Protein AF-Q0J906-F1 (afdb_monomer)

Organism: Oryza sativa subsp. japonica (NCBI:txid39947)

Structure (mmCIF, N/CA/C/O backbone):
data_AF-Q0J906-F1
#
_entry.id   AF-Q0J906-F1
#
loop_
_atom_site.group_PDB
_atom_site.id
_atom_site.type_symbol
_atom_site.label_atom_id
_atom_site.label_alt_id
_atom_site.label_comp_id
_atom_site.label_asym_id
_atom_site.label_entity_id
_atom_site.label_seq_id
_atom_site.pdbx_PDB_ins_code
_atom_site.Cartn_x
_atom_site.Cartn_y
_atom_site.Cartn_z
_atom_site.occupancy
_atom_site.B_iso_or_equiv
_atom_site.auth_seq_id
_atom_site.auth_comp_id
_atom_site.auth_asym_id
_atom_site.auth_atom_id
_atom_site.pdbx_PDB_model_num
ATOM 1 N N . ASP A 1 1 ? 20.533 6.036 -32.609 1.00 85.12 1 ASP A N 1
ATOM 2 C CA . ASP A 1 1 ? 20.625 4.576 -32.759 1.00 85.12 1 ASP A CA 1
ATOM 3 C C . ASP A 1 1 ? 19.536 3.965 -31.883 1.00 85.12 1 ASP A C 1
ATOM 5 O O . ASP A 1 1 ? 19.375 4.401 -30.752 1.00 85.12 1 ASP A O 1
ATOM 9 N N . VAL A 1 2 ? 18.716 3.062 -32.417 1.00 94.81 2 VAL A N 1
ATOM 10 C CA . VAL A 1 2 ? 17.601 2.446 -31.671 1.00 94.81 2 VAL A CA 1
ATOM 11 C C . VAL A 1 2 ? 18.130 1.514 -30.576 1.00 94.81 2 VAL A C 1
ATOM 13 O O . VAL A 1 2 ? 17.529 1.416 -29.507 1.00 94.81 2 VAL A O 1
ATOM 16 N N . LEU A 1 3 ? 19.284 0.877 -30.805 1.00 95.50 3 LEU A N 1
ATOM 17 C CA . LEU A 1 3 ? 19.879 -0.062 -29.858 1.00 95.50 3 LEU A CA 1
ATOM 18 C C . LEU A 1 3 ? 20.322 0.631 -28.564 1.00 95.50 3 LEU A C 1
ATOM 20 O O . LEU A 1 3 ? 20.119 0.088 -27.482 1.00 95.50 3 LEU A O 1
ATOM 24 N N . SER A 1 4 ? 20.877 1.843 -28.655 1.00 94.88 4 SER A N 1
ATOM 25 C CA . SER A 1 4 ? 21.309 2.595 -27.471 1.00 94.88 4 SER A CA 1
ATOM 26 C C . SER A 1 4 ? 20.129 2.998 -26.585 1.00 94.88 4 SER A C 1
ATOM 28 O O . SER A 1 4 ? 20.208 2.846 -25.371 1.00 94.88 4 SER A O 1
ATOM 30 N N . VAL A 1 5 ? 19.016 3.437 -27.189 1.00 95.69 5 VAL A N 1
ATOM 31 C CA . VAL A 1 5 ? 17.779 3.776 -26.459 1.00 95.69 5 VAL A CA 1
ATOM 32 C C . VAL A 1 5 ? 17.204 2.540 -25.769 1.00 95.69 5 VAL A C 1
ATOM 34 O O . VAL A 1 5 ? 16.802 2.607 -24.610 1.00 95.69 5 VAL A O 1
ATOM 37 N N . LEU A 1 6 ? 17.200 1.393 -26.455 1.00 96.94 6 LEU A N 1
ATOM 38 C CA . LEU A 1 6 ? 16.736 0.135 -25.875 1.00 96.94 6 LEU A CA 1
ATOM 39 C C . LEU A 1 6 ? 17.593 -0.294 -24.674 1.00 96.94 6 LEU A C 1
ATOM 41 O O . LEU A 1 6 ? 17.051 -0.721 -23.657 1.00 96.94 6 LEU A O 1
ATOM 45 N N . MET A 1 7 ? 18.919 -0.177 -24.778 1.00 96.75 7 MET A N 1
ATOM 46 C CA . MET A 1 7 ? 19.835 -0.519 -23.684 1.00 96.75 7 MET A CA 1
ATOM 47 C C . MET A 1 7 ? 19.678 0.412 -22.483 1.00 96.75 7 MET A C 1
ATOM 49 O O . MET A 1 7 ? 19.657 -0.060 -21.350 1.00 96.75 7 MET A O 1
ATOM 53 N N . GLU A 1 8 ? 19.471 1.707 -22.711 1.00 96.19 8 GLU A N 1
ATOM 54 C CA . GLU A 1 8 ? 19.183 2.658 -21.634 1.00 96.19 8 GLU A CA 1
ATOM 55 C C . GLU A 1 8 ? 17.872 2.314 -20.906 1.00 96.19 8 GLU A C 1
ATOM 57 O O . GLU A 1 8 ? 17.842 2.220 -19.678 1.00 96.19 8 GLU A O 1
ATOM 62 N N . GLN A 1 9 ? 16.797 2.037 -21.651 1.00 96.06 9 GLN A N 1
ATOM 63 C CA . GLN A 1 9 ? 15.518 1.614 -21.068 1.00 96.06 9 GLN A CA 1
ATOM 64 C C . GLN A 1 9 ? 15.636 0.293 -20.298 1.00 96.06 9 GLN A C 1
ATOM 66 O O . GLN A 1 9 ? 15.012 0.133 -19.248 1.00 96.06 9 GLN A O 1
ATOM 71 N N . HIS A 1 10 ? 16.447 -0.644 -20.794 1.00 96.50 10 HIS A N 1
ATOM 72 C CA . HIS A 1 10 ? 16.699 -1.915 -20.125 1.00 96.50 10 HIS A CA 1
ATOM 73 C C . HIS A 1 10 ? 17.374 -1.723 -18.761 1.00 96.50 10 HIS A C 1
ATOM 75 O O . HIS A 1 10 ? 16.926 -2.299 -17.769 1.00 96.50 10 HIS A O 1
ATOM 81 N N . GLU A 1 11 ? 18.398 -0.874 -18.682 1.00 97.25 11 GLU A N 1
ATOM 82 C CA . GLU A 1 11 ? 19.085 -0.577 -17.421 1.00 97.25 11 GLU A CA 1
ATOM 83 C C . GLU A 1 11 ? 18.174 0.154 -16.423 1.00 97.25 11 GLU A C 1
ATOM 85 O O . GLU A 1 11 ? 18.159 -0.171 -15.229 1.00 97.25 11 GLU A O 1
ATOM 90 N N . LEU A 1 12 ? 17.339 1.087 -16.896 1.00 95.81 12 LEU A N 1
ATOM 91 C CA . LEU A 1 12 ? 16.322 1.741 -16.062 1.00 95.81 12 LEU A CA 1
ATOM 92 C C . LEU A 1 12 ? 15.295 0.734 -15.524 1.00 95.81 12 LEU A C 1
ATOM 94 O O . LEU A 1 12 ? 14.947 0.759 -14.339 1.00 95.81 12 LEU A O 1
ATOM 98 N N . PHE A 1 13 ? 14.839 -0.200 -16.359 1.00 95.81 13 PHE A N 1
ATOM 99 C CA . PHE A 1 13 ? 13.935 -1.265 -15.937 1.00 95.81 13 PHE A CA 1
ATOM 100 C C . PHE A 1 13 ? 14.586 -2.200 -14.9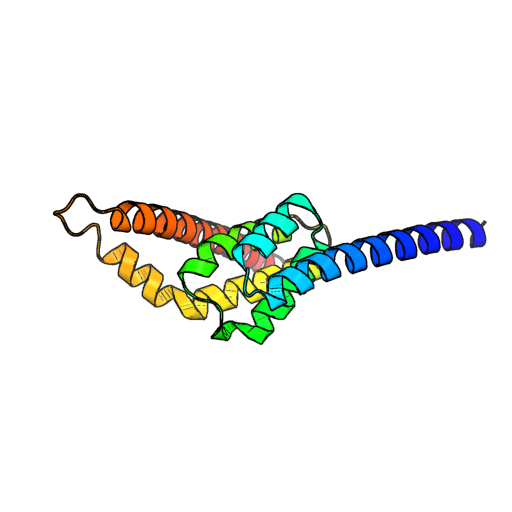06 1.00 95.81 13 PHE A C 1
ATOM 102 O O . PHE A 1 13 ? 13.988 -2.497 -13.869 1.00 95.81 13 PHE A O 1
ATOM 109 N N . LEU A 1 14 ? 15.821 -2.650 -15.145 1.00 97.69 14 LEU A N 1
ATOM 110 C CA . LEU A 1 14 ? 16.525 -3.548 -14.229 1.00 97.69 14 LEU A CA 1
ATOM 111 C C . LEU A 1 14 ? 16.804 -2.887 -12.878 1.00 97.69 14 LEU A C 1
ATOM 113 O O . LEU A 1 14 ? 16.570 -3.498 -11.833 1.00 97.69 14 LEU A O 1
ATOM 117 N N . SER A 1 15 ? 17.301 -1.651 -12.885 1.00 97.38 15 SER A N 1
ATOM 118 C CA . SER A 1 15 ? 17.612 -0.908 -11.660 1.00 97.38 15 SER A CA 1
ATOM 119 C C . SER A 1 15 ? 16.355 -0.619 -10.834 1.00 97.38 15 SER A C 1
ATOM 121 O O . SER A 1 15 ? 16.344 -0.900 -9.631 1.00 97.38 15 SER A O 1
ATOM 123 N N . SER A 1 16 ? 15.269 -0.160 -11.466 1.00 95.94 16 SER A N 1
ATOM 124 C CA . SER A 1 16 ? 13.983 0.066 -10.789 1.00 95.94 16 SER A CA 1
ATOM 125 C C . SER A 1 16 ? 13.387 -1.229 -10.229 1.00 95.94 16 SER A C 1
ATOM 127 O O . SER A 1 16 ? 12.984 -1.267 -9.066 1.00 95.94 16 SER A O 1
ATOM 129 N N . THR A 1 17 ? 13.419 -2.324 -10.993 1.00 96.88 17 THR A N 1
ATOM 130 C CA . THR A 1 17 ? 12.898 -3.627 -10.551 1.00 96.88 17 THR A CA 1
ATOM 131 C C . THR A 1 17 ? 13.692 -4.190 -9.370 1.00 96.88 17 THR A C 1
ATOM 133 O O . THR A 1 17 ? 13.103 -4.654 -8.394 1.00 96.88 17 THR A O 1
ATOM 136 N N . ARG A 1 18 ? 15.031 -4.112 -9.400 1.00 98.25 18 ARG A N 1
ATOM 137 C CA . ARG A 1 18 ? 15.889 -4.552 -8.280 1.00 98.25 18 ARG A CA 1
ATOM 138 C C . ARG A 1 18 ? 15.684 -3.704 -7.023 1.00 98.25 18 ARG A C 1
ATOM 140 O O . ARG A 1 18 ? 15.657 -4.250 -5.917 1.00 98.25 18 ARG A O 1
ATOM 147 N N . SER A 1 19 ? 15.521 -2.391 -7.190 1.00 98.12 19 SER A N 1
ATOM 148 C CA . SER A 1 19 ? 15.205 -1.475 -6.089 1.00 98.12 19 SER A CA 1
ATOM 149 C C . SER A 1 19 ? 13.874 -1.852 -5.433 1.00 98.12 19 SER A C 1
ATOM 151 O O . SER A 1 19 ? 13.827 -2.094 -4.225 1.00 98.12 19 SER A O 1
ATOM 153 N N . ARG A 1 20 ? 12.815 -2.027 -6.238 1.00 97.69 20 ARG A N 1
ATOM 154 C CA . ARG A 1 20 ? 11.485 -2.440 -5.765 1.00 97.69 20 ARG A CA 1
ATOM 155 C C . ARG A 1 20 ? 11.518 -3.797 -5.062 1.00 97.69 20 ARG A C 1
ATOM 157 O O . ARG A 1 20 ? 10.935 -3.930 -3.992 1.00 97.69 20 ARG A O 1
ATOM 164 N N . LEU A 1 21 ? 12.249 -4.779 -5.600 1.00 98.31 21 LEU A N 1
ATOM 165 C CA . LEU A 1 21 ? 12.415 -6.093 -4.965 1.00 98.31 21 LEU A CA 1
ATOM 166 C C . LEU A 1 21 ? 13.061 -5.981 -3.577 1.00 98.31 21 LEU A C 1
ATOM 168 O O . LEU A 1 21 ? 12.541 -6.542 -2.618 1.00 98.31 21 LEU A O 1
ATOM 172 N N . THR A 1 22 ? 14.160 -5.232 -3.455 1.00 98.31 22 THR A N 1
ATOM 173 C CA . THR A 1 22 ? 14.845 -5.021 -2.166 1.00 98.31 22 THR A CA 1
ATOM 174 C C . THR A 1 22 ? 13.914 -4.365 -1.144 1.00 98.31 22 THR A C 1
ATOM 176 O O . THR A 1 22 ? 13.826 -4.801 0.004 1.00 98.31 22 THR A O 1
ATOM 179 N N . LYS A 1 23 ? 13.163 -3.342 -1.566 1.00 98.44 23 LYS A N 1
ATOM 180 C CA . LYS A 1 23 ? 12.174 -2.660 -0.722 1.00 98.44 23 LYS A CA 1
ATOM 181 C C . LYS A 1 23 ? 11.062 -3.611 -0.266 1.00 98.44 23 LYS A C 1
ATOM 183 O O . LYS A 1 23 ? 10.752 -3.668 0.922 1.00 98.44 23 LYS A O 1
ATOM 188 N N . LEU A 1 24 ? 10.522 -4.423 -1.176 1.00 98.00 24 LEU A N 1
ATOM 189 C CA . LEU A 1 24 ? 9.499 -5.422 -0.855 1.00 98.00 24 LEU A CA 1
ATOM 190 C C . LEU A 1 24 ? 10.016 -6.529 0.065 1.00 98.00 24 LEU A C 1
ATOM 192 O O . LEU A 1 24 ? 9.261 -7.020 0.897 1.00 98.00 24 LEU A O 1
ATOM 196 N N . GLN A 1 25 ? 11.293 -6.906 -0.024 1.00 98.06 25 GLN A N 1
ATOM 197 C CA . GLN A 1 25 ? 11.894 -7.846 0.924 1.00 98.06 25 GLN A CA 1
ATOM 198 C C . GLN A 1 25 ? 11.902 -7.278 2.348 1.00 98.06 25 GLN A C 1
ATOM 200 O O . GLN A 1 25 ? 11.576 -8.005 3.284 1.00 98.06 25 GLN A O 1
ATOM 205 N N . ILE A 1 26 ? 12.202 -5.985 2.521 1.00 97.38 26 ILE A N 1
ATOM 206 C CA . ILE A 1 26 ? 12.117 -5.310 3.827 1.00 97.38 26 ILE A CA 1
ATOM 207 C C . ILE A 1 26 ? 10.673 -5.333 4.337 1.00 97.38 26 ILE A C 1
ATOM 209 O O . ILE A 1 26 ? 10.430 -5.783 5.457 1.00 97.38 26 ILE A O 1
ATOM 213 N N . VAL A 1 27 ? 9.716 -4.924 3.498 1.00 96.75 27 VAL A N 1
ATOM 214 C CA . VAL A 1 27 ? 8.283 -4.958 3.834 1.00 96.75 27 VAL A CA 1
ATOM 215 C C . VAL A 1 27 ? 7.850 -6.366 4.237 1.00 96.75 27 VAL A C 1
ATOM 217 O O . VAL A 1 27 ? 7.192 -6.542 5.259 1.00 96.75 27 VAL A O 1
ATOM 220 N N . HIS A 1 28 ? 8.265 -7.386 3.486 1.00 95.88 28 HIS A N 1
ATOM 221 C CA . HIS A 1 28 ? 7.926 -8.774 3.767 1.00 95.88 28 HIS A CA 1
ATOM 222 C C . HIS A 1 28 ? 8.443 -9.227 5.137 1.00 95.88 28 HIS A C 1
ATOM 224 O O . HIS A 1 28 ? 7.703 -9.856 5.888 1.00 95.88 28 HIS A O 1
ATOM 230 N N . GLN A 1 29 ? 9.678 -8.873 5.508 1.00 96.50 29 GLN A N 1
ATOM 231 C CA . GLN A 1 29 ? 10.227 -9.203 6.829 1.00 96.50 29 GLN A CA 1
ATOM 232 C C . GLN A 1 29 ? 9.421 -8.577 7.974 1.00 96.50 29 GLN A C 1
ATOM 234 O O . GLN A 1 29 ? 9.234 -9.208 9.013 1.00 96.50 29 GLN A O 1
ATOM 239 N N . MET A 1 30 ? 8.925 -7.353 7.790 1.00 94.50 30 MET A N 1
ATOM 240 C CA . MET A 1 30 ? 8.068 -6.682 8.774 1.00 94.50 30 MET A CA 1
ATOM 241 C C . MET A 1 30 ? 6.665 -7.302 8.808 1.00 94.50 30 MET A C 1
ATOM 243 O O . MET A 1 30 ? 6.103 -7.509 9.883 1.00 94.50 30 MET A O 1
ATOM 247 N N . TRP A 1 31 ? 6.147 -7.709 7.646 1.00 92.12 31 TRP A N 1
ATOM 248 C CA . TRP A 1 31 ? 4.872 -8.415 7.528 1.00 92.12 31 TRP A CA 1
ATOM 249 C C . TRP A 1 31 ? 4.866 -9.724 8.317 1.00 92.12 31 TRP A C 1
ATOM 251 O O . TRP A 1 31 ? 3.918 -10.002 9.046 1.00 92.12 31 TRP A O 1
ATOM 261 N N . GLN A 1 32 ? 5.946 -10.508 8.237 1.00 93.88 32 GLN A N 1
ATOM 262 C CA . GLN A 1 32 ? 6.091 -11.756 9.001 1.00 93.88 32 GLN A CA 1
ATOM 263 C C . GLN A 1 32 ? 6.057 -11.538 10.523 1.00 93.88 32 GLN A C 1
ATOM 265 O O . GLN A 1 32 ? 5.729 -12.453 11.273 1.00 93.88 32 GLN A O 1
ATOM 270 N N . ARG A 1 33 ? 6.373 -10.326 10.991 1.00 94.06 33 ARG A N 1
ATOM 271 C CA . ARG A 1 33 ? 6.334 -9.935 12.410 1.00 94.06 33 ARG A CA 1
ATOM 272 C C . ARG A 1 33 ? 5.006 -9.292 12.816 1.00 94.06 33 ARG A C 1
ATOM 274 O O . ARG A 1 33 ? 4.885 -8.839 13.949 1.00 94.06 33 ARG A O 1
ATOM 281 N N . ASN A 1 34 ? 4.035 -9.239 11.902 1.00 88.56 34 ASN A N 1
ATOM 282 C CA . ASN A 1 34 ? 2.768 -8.528 12.061 1.00 88.56 34 ASN A CA 1
ATOM 283 C C . ASN A 1 34 ? 2.943 -7.028 12.389 1.00 88.56 34 ASN A C 1
ATOM 285 O O . ASN A 1 34 ? 2.101 -6.416 13.043 1.00 88.56 34 ASN A O 1
ATOM 289 N N . ASP A 1 35 ? 4.050 -6.429 11.940 1.00 90.12 35 ASP A N 1
ATOM 290 C CA . ASP A 1 35 ? 4.389 -5.029 12.204 1.00 90.12 35 ASP A CA 1
ATOM 291 C C . ASP A 1 35 ? 3.852 -4.114 11.094 1.00 90.12 35 ASP A C 1
ATOM 293 O O . ASP A 1 35 ? 4.597 -3.560 10.286 1.00 90.12 35 ASP A O 1
ATOM 297 N N . ILE A 1 36 ? 2.524 -3.978 11.025 1.00 86.31 36 ILE A N 1
ATOM 298 C CA . ILE A 1 36 ? 1.862 -3.180 9.979 1.00 86.31 36 ILE A CA 1
ATOM 299 C C . ILE A 1 36 ? 2.244 -1.698 10.091 1.00 86.31 36 ILE A C 1
ATOM 301 O O . ILE A 1 36 ? 2.467 -1.037 9.081 1.00 86.31 36 ILE A O 1
ATOM 305 N N . ARG A 1 37 ? 2.390 -1.168 11.310 1.00 85.62 37 ARG A N 1
ATOM 306 C CA . ARG A 1 37 ? 2.810 0.228 11.520 1.00 85.62 37 ARG A CA 1
ATOM 307 C C . ARG A 1 37 ? 4.240 0.455 11.033 1.00 85.62 37 ARG A C 1
ATOM 309 O O . ARG A 1 37 ? 4.504 1.465 10.385 1.00 85.62 37 ARG A O 1
ATOM 316 N N . GLY A 1 38 ? 5.139 -0.494 11.288 1.00 91.50 38 GLY A N 1
ATOM 317 C CA . GLY A 1 38 ? 6.493 -0.472 10.754 1.00 91.50 38 GLY A CA 1
ATOM 318 C C . GLY A 1 38 ? 6.531 -0.563 9.230 1.00 91.50 38 GLY A C 1
ATOM 319 O O . GLY A 1 38 ? 7.304 0.167 8.615 1.00 91.50 38 GLY A O 1
ATOM 320 N N . ILE A 1 39 ? 5.664 -1.376 8.614 1.00 92.50 39 ILE A N 1
ATOM 321 C CA . ILE A 1 39 ? 5.516 -1.436 7.151 1.00 92.50 39 ILE A CA 1
ATOM 322 C C . ILE A 1 39 ? 5.152 -0.060 6.588 1.00 92.50 39 ILE A C 1
ATOM 324 O O . ILE A 1 39 ? 5.854 0.431 5.708 1.00 92.50 39 ILE A O 1
ATOM 328 N N . ILE A 1 40 ? 4.109 0.580 7.126 1.00 87.81 40 ILE A N 1
ATOM 329 C CA . ILE A 1 40 ? 3.657 1.909 6.683 1.00 87.81 40 ILE A CA 1
ATOM 330 C C . ILE A 1 40 ? 4.794 2.936 6.812 1.00 87.81 40 ILE A C 1
ATOM 332 O O . ILE A 1 40 ? 5.130 3.618 5.845 1.00 87.81 40 ILE A O 1
ATOM 336 N N . ALA A 1 41 ? 5.451 2.996 7.975 1.00 89.75 41 ALA A N 1
ATOM 337 C 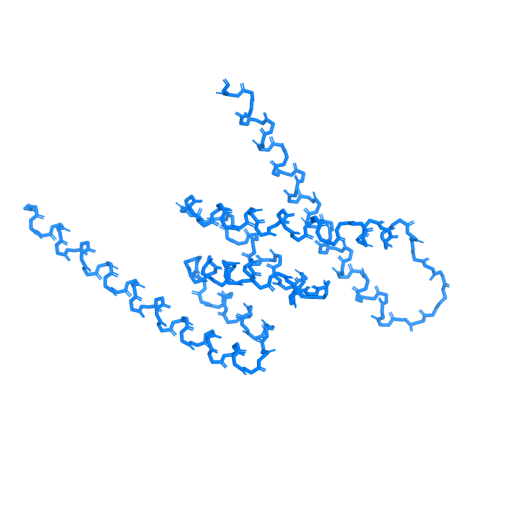CA . ALA A 1 41 ? 6.548 3.935 8.219 1.00 89.75 41 ALA A CA 1
ATOM 338 C C . ALA A 1 41 ? 7.779 3.670 7.331 1.00 89.75 41 ALA A C 1
ATOM 340 O O . ALA A 1 41 ? 8.521 4.590 6.983 1.00 89.75 41 ALA A O 1
ATOM 341 N N . ALA A 1 42 ? 8.039 2.409 6.978 1.00 93.44 42 ALA A N 1
ATOM 342 C CA . ALA A 1 42 ? 9.102 2.054 6.046 1.00 93.44 42 ALA A CA 1
ATOM 343 C C . ALA A 1 42 ? 8.751 2.481 4.616 1.00 93.44 42 ALA A C 1
ATOM 345 O O . ALA A 1 42 ? 9.608 3.023 3.924 1.00 93.44 42 ALA A O 1
ATOM 346 N N . MET A 1 43 ? 7.503 2.279 4.193 1.00 93.31 43 MET A N 1
ATOM 347 C CA . MET A 1 43 ? 7.024 2.671 2.868 1.00 93.31 43 MET A CA 1
ATOM 348 C C . MET A 1 43 ? 7.096 4.183 2.647 1.00 93.31 43 MET A C 1
ATOM 350 O O . MET A 1 43 ? 7.581 4.612 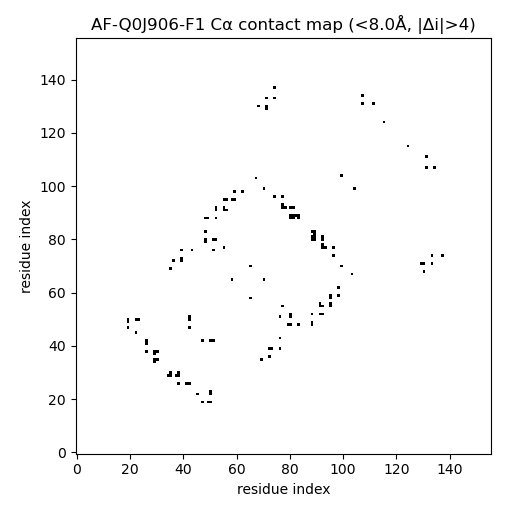1.603 1.00 93.31 43 MET A O 1
ATOM 354 N N . GLU A 1 44 ? 6.716 4.981 3.647 1.00 89.50 44 GLU A N 1
ATOM 355 C CA . GLU A 1 44 ? 6.841 6.445 3.604 1.00 89.50 44 GLU A CA 1
ATOM 356 C C . GLU A 1 44 ? 8.299 6.872 3.348 1.00 89.50 44 GLU A C 1
ATOM 358 O O . GLU A 1 44 ? 8.588 7.651 2.439 1.00 89.50 44 GLU A O 1
ATOM 363 N N . LYS A 1 45 ? 9.252 6.261 4.068 1.00 92.31 45 LYS A N 1
ATOM 364 C CA . LYS A 1 45 ? 10.697 6.503 3.883 1.00 92.31 45 LYS A CA 1
ATOM 365 C C . LYS A 1 45 ? 11.235 6.019 2.539 1.00 92.31 45 LYS A C 1
ATOM 367 O O . LYS A 1 45 ? 12.243 6.533 2.064 1.00 92.31 45 LYS A O 1
ATOM 372 N N . MET A 1 46 ? 10.630 4.984 1.960 1.00 94.19 46 MET A N 1
ATOM 373 C CA . MET A 1 46 ? 11.030 4.449 0.658 1.00 94.19 46 MET A CA 1
ATOM 374 C C . MET A 1 46 ? 10.600 5.349 -0.502 1.00 94.19 46 MET A C 1
ATOM 376 O O . MET A 1 46 ? 11.206 5.226 -1.574 1.00 94.19 46 MET A O 1
ATOM 380 N N . SER A 1 47 ? 9.566 6.179 -0.285 1.00 92.00 47 SER A N 1
ATOM 381 C CA . SER A 1 47 ? 8.971 7.125 -1.240 1.00 92.00 47 SER A CA 1
ATOM 382 C C . SER A 1 47 ? 8.814 6.513 -2.637 1.00 92.00 47 SER A C 1
ATOM 384 O O . SER A 1 47 ? 9.296 7.035 -3.641 1.00 92.00 47 SER A O 1
ATOM 386 N N . ASP A 1 48 ? 8.215 5.320 -2.680 1.00 95.44 48 ASP A N 1
ATOM 387 C CA . ASP A 1 48 ? 8.106 4.494 -3.879 1.00 95.44 48 ASP A CA 1
ATOM 388 C C . ASP A 1 48 ? 6.667 4.028 -4.074 1.00 95.44 48 ASP A C 1
ATOM 390 O O . ASP A 1 48 ? 6.240 3.009 -3.527 1.00 95.44 48 ASP A O 1
ATOM 394 N N . HIS A 1 49 ? 5.928 4.769 -4.900 1.00 95.62 49 HIS A N 1
ATOM 395 C CA . HIS A 1 49 ? 4.537 4.460 -5.225 1.00 95.62 49 HIS A CA 1
ATOM 396 C C . HIS A 1 49 ? 4.344 3.036 -5.755 1.00 95.62 49 HIS A C 1
ATOM 398 O O . HIS A 1 49 ? 3.283 2.448 -5.570 1.00 95.62 49 HIS A O 1
ATOM 404 N N . ALA A 1 50 ? 5.355 2.457 -6.409 1.00 96.69 50 ALA A N 1
ATOM 405 C CA . ALA A 1 50 ? 5.252 1.109 -6.937 1.00 96.69 50 ALA A CA 1
ATOM 406 C C . ALA A 1 50 ? 5.220 0.086 -5.788 1.00 96.69 50 ALA A C 1
ATOM 408 O O . ALA A 1 50 ? 4.412 -0.842 -5.817 1.00 96.69 50 ALA A O 1
ATOM 409 N N . VAL A 1 51 ? 6.040 0.280 -4.752 1.00 97.19 51 VAL A N 1
ATOM 410 C CA . VAL A 1 51 ? 5.982 -0.525 -3.520 1.00 97.19 51 VAL A CA 1
ATOM 411 C C . VAL A 1 51 ? 4.642 -0.320 -2.813 1.00 97.19 51 VAL A C 1
ATOM 413 O O . VAL A 1 51 ? 4.002 -1.300 -2.436 1.00 97.19 51 VAL A O 1
ATOM 416 N N . SER A 1 52 ? 4.176 0.927 -2.700 1.00 95.81 52 SER A N 1
ATOM 417 C CA . SER A 1 52 ? 2.883 1.237 -2.080 1.00 95.81 52 SER A CA 1
ATOM 418 C C . SER A 1 52 ? 1.703 0.574 -2.785 1.00 95.81 52 SER A C 1
ATOM 420 O O . SER A 1 52 ? 0.852 -0.012 -2.118 1.00 95.81 52 SER A O 1
ATOM 422 N N . ALA A 1 53 ? 1.688 0.566 -4.120 1.00 96.62 53 ALA A N 1
ATOM 423 C CA . ALA A 1 53 ? 0.662 -0.122 -4.898 1.00 96.62 53 ALA A CA 1
ATOM 424 C C . ALA A 1 53 ? 0.664 -1.644 -4.681 1.00 96.62 53 ALA A C 1
ATOM 426 O O . ALA A 1 53 ? -0.404 -2.252 -4.608 1.00 96.62 53 ALA A O 1
ATOM 427 N N . ASP A 1 54 ? 1.835 -2.277 -4.558 1.00 96.38 54 ASP A N 1
ATOM 428 C CA . ASP A 1 54 ? 1.901 -3.724 -4.305 1.00 96.38 54 ASP A CA 1
ATOM 429 C C . ASP A 1 54 ? 1.347 -4.067 -2.921 1.00 96.38 54 ASP A C 1
ATOM 431 O O . ASP A 1 54 ? 0.551 -4.993 -2.778 1.00 96.38 54 ASP A O 1
ATOM 435 N N . VAL A 1 55 ? 1.722 -3.292 -1.902 1.00 94.81 55 VAL A N 1
ATOM 436 C CA . VAL A 1 55 ? 1.234 -3.501 -0.534 1.00 94.81 55 VAL A CA 1
ATOM 437 C C . VAL A 1 55 ? -0.265 -3.226 -0.434 1.00 94.81 55 VAL A C 1
ATOM 439 O O . VAL A 1 55 ? -0.982 -4.015 0.179 1.00 94.81 55 VAL A O 1
ATOM 442 N N . ALA A 1 56 ? -0.759 -2.166 -1.077 1.00 93.69 56 ALA A N 1
ATOM 443 C CA . ALA A 1 56 ? -2.187 -1.872 -1.156 1.00 93.69 56 ALA A CA 1
ATOM 444 C C . ALA A 1 56 ? -2.967 -3.013 -1.832 1.00 93.69 56 ALA A C 1
ATOM 446 O O . ALA A 1 56 ? -4.022 -3.407 -1.339 1.00 93.69 56 ALA A O 1
ATOM 447 N N . SER A 1 57 ? -2.417 -3.615 -2.891 1.00 94.69 57 SER A N 1
ATOM 448 C CA . SER A 1 57 ? -3.030 -4.777 -3.552 1.00 94.69 57 SER A CA 1
ATOM 449 C C . SER A 1 57 ? -3.141 -5.978 -2.599 1.00 94.69 57 SER A C 1
ATOM 451 O O . SER A 1 57 ? -4.199 -6.593 -2.495 1.00 94.69 57 SER A O 1
ATOM 453 N N . VAL A 1 58 ? -2.090 -6.265 -1.822 1.00 93.06 58 VAL A N 1
ATOM 454 C CA . VAL A 1 58 ? -2.109 -7.344 -0.813 1.00 93.06 58 VAL A CA 1
ATOM 455 C C . VAL A 1 58 ? -3.096 -7.047 0.322 1.00 93.06 58 VAL A C 1
ATOM 457 O O . VAL A 1 58 ? -3.799 -7.944 0.789 1.00 93.06 58 VAL A O 1
ATOM 460 N N . LEU A 1 59 ? -3.167 -5.794 0.778 1.00 90.38 59 LEU A N 1
ATOM 461 C CA . LEU A 1 59 ? -4.139 -5.358 1.784 1.00 90.38 59 LEU A CA 1
ATOM 462 C C . LEU A 1 59 ? -5.576 -5.509 1.281 1.00 90.38 59 LEU A C 1
ATOM 464 O O . LEU A 1 59 ? -6.455 -5.896 2.047 1.00 90.38 59 LEU A O 1
ATOM 468 N N . MET A 1 60 ? -5.811 -5.253 -0.004 1.00 90.44 60 MET A N 1
ATOM 469 C CA . MET A 1 60 ? -7.112 -5.437 -0.634 1.00 90.44 60 MET A CA 1
ATOM 470 C C . MET A 1 60 ? -7.546 -6.908 -0.630 1.00 90.44 60 MET A C 1
ATOM 472 O O . MET A 1 60 ? -8.663 -7.214 -0.200 1.00 90.44 60 MET A O 1
ATOM 476 N N . GLU A 1 61 ? -6.645 -7.822 -1.004 1.00 90.31 61 GLU A N 1
ATOM 477 C CA . GLU A 1 61 ? -6.875 -9.273 -0.923 1.00 90.31 61 GLU A CA 1
ATOM 478 C C . GLU A 1 61 ? -7.129 -9.739 0.519 1.00 90.31 61 GLU A C 1
ATOM 480 O O . GLU A 1 61 ? -7.973 -10.599 0.759 1.00 90.31 61 GLU A O 1
ATOM 485 N N . LYS A 1 62 ? -6.441 -9.138 1.497 1.00 85.88 62 LYS A N 1
ATOM 486 C CA . LYS A 1 62 ? -6.560 -9.464 2.929 1.00 85.88 62 LYS A CA 1
ATOM 487 C C . LYS A 1 62 ? -7.433 -8.484 3.710 1.00 85.88 62 LYS A C 1
ATOM 489 O O . LYS A 1 62 ? -7.222 -8.294 4.910 1.00 85.88 62 LYS A O 1
ATOM 494 N N . SER A 1 63 ? -8.423 -7.880 3.057 1.00 83.00 63 SER A N 1
ATOM 495 C CA . SER A 1 63 ? -9.214 -6.793 3.652 1.00 83.00 63 SER A CA 1
ATOM 496 C C . SER A 1 63 ? -9.942 -7.177 4.948 1.00 83.00 63 SER A C 1
ATOM 498 O O . SER A 1 63 ? -10.154 -6.314 5.792 1.00 83.00 63 SER A O 1
ATOM 500 N N . GLU A 1 64 ? -10.243 -8.460 5.166 1.00 83.19 64 GLU A N 1
ATOM 501 C CA . GLU A 1 64 ? -10.837 -8.978 6.413 1.00 83.19 64 GLU A CA 1
ATOM 502 C C . GLU A 1 64 ? -9.941 -8.786 7.650 1.00 83.19 64 GLU A C 1
ATOM 504 O O . GLU A 1 64 ? -10.428 -8.770 8.777 1.00 83.19 64 GLU A O 1
ATOM 509 N N . THR A 1 65 ? -8.629 -8.636 7.445 1.00 82.12 65 THR A N 1
ATOM 510 C CA . THR A 1 65 ? -7.638 -8.414 8.512 1.00 82.12 65 THR A CA 1
ATOM 511 C C . THR A 1 65 ? -7.433 -6.938 8.835 1.00 82.12 65 THR A C 1
ATOM 513 O O . THR A 1 65 ? -6.798 -6.609 9.838 1.00 82.12 65 THR A O 1
ATOM 516 N N . ILE A 1 66 ? -7.959 -6.041 7.995 1.00 84.31 66 ILE A N 1
ATOM 517 C CA . ILE A 1 66 ? -7.878 -4.608 8.238 1.00 84.31 66 ILE A CA 1
ATOM 518 C C . ILE A 1 66 ? -8.868 -4.274 9.343 1.00 84.31 66 ILE A C 1
ATOM 520 O O . ILE A 1 66 ? -10.037 -4.639 9.286 1.00 84.31 66 ILE A O 1
ATOM 524 N N . THR A 1 67 ? -8.395 -3.556 10.347 1.00 83.75 67 THR A N 1
ATOM 525 C CA . THR A 1 67 ? -9.199 -3.056 11.455 1.00 83.75 67 THR A CA 1
ATOM 526 C C . THR A 1 67 ? -9.374 -1.545 11.338 1.00 83.75 67 THR A C 1
ATOM 528 O O . THR A 1 67 ? -8.686 -0.851 10.583 1.00 83.75 67 THR A O 1
ATOM 531 N N . LEU A 1 68 ? -10.306 -1.010 12.122 1.00 74.88 68 LEU A N 1
ATOM 532 C CA . LEU A 1 68 ? -10.610 0.415 12.136 1.00 74.88 68 LEU A CA 1
ATOM 533 C C . LEU A 1 68 ? -9.399 1.277 12.546 1.00 74.88 68 LEU A C 1
ATOM 535 O O . LEU A 1 68 ? -9.190 2.355 11.995 1.00 74.88 68 LEU A O 1
ATOM 539 N N . ASP A 1 69 ? -8.564 0.789 13.466 1.00 75.00 69 ASP A N 1
ATOM 540 C CA . ASP A 1 69 ? -7.340 1.479 13.880 1.00 75.00 69 ASP A CA 1
ATOM 541 C C . ASP A 1 69 ? -6.253 1.450 12.797 1.00 75.00 69 ASP A C 1
ATOM 543 O O . ASP A 1 69 ? -5.514 2.425 12.653 1.00 75.00 69 ASP A O 1
ATOM 547 N N . LEU A 1 70 ? -6.187 0.391 11.984 1.00 80.94 70 LEU A N 1
ATOM 548 C CA . LEU A 1 70 ? -5.256 0.304 10.859 1.00 80.94 70 LEU A CA 1
ATOM 549 C C . LEU A 1 70 ? -5.629 1.249 9.718 1.00 80.94 70 LEU A C 1
ATOM 551 O O . LEU A 1 70 ? -4.739 1.721 9.013 1.00 80.94 70 LEU A O 1
ATOM 555 N N . CYS A 1 71 ? -6.909 1.598 9.567 1.00 77.69 71 CYS A N 1
ATOM 556 C CA . CYS A 1 71 ? -7.328 2.592 8.578 1.00 77.69 71 CYS A CA 1
ATOM 557 C C . CYS A 1 71 ? -6.544 3.900 8.751 1.00 77.69 71 CYS A C 1
ATOM 559 O O . CYS A 1 71 ? -6.070 4.451 7.764 1.00 77.69 71 CYS A O 1
ATOM 561 N N . THR A 1 72 ? -6.310 4.336 9.997 1.00 73.88 72 THR A N 1
ATOM 562 C CA . THR A 1 72 ? -5.589 5.591 10.289 1.00 73.88 72 THR A CA 1
ATOM 563 C C . THR A 1 72 ? -4.181 5.653 9.709 1.00 73.88 72 THR A C 1
ATOM 565 O O . THR A 1 72 ? -3.725 6.728 9.334 1.00 73.88 72 THR A O 1
ATOM 568 N N . VAL A 1 73 ? -3.509 4.506 9.594 1.00 79.75 73 VAL A N 1
ATOM 569 C CA . VAL A 1 73 ? -2.158 4.425 9.028 1.00 79.75 73 VAL A CA 1
ATOM 570 C C . VAL A 1 73 ? -2.168 4.052 7.546 1.00 79.75 73 VAL A C 1
ATOM 572 O O . VAL A 1 73 ? -1.271 4.458 6.821 1.00 79.75 73 VAL A O 1
ATOM 575 N N . ILE A 1 74 ? -3.186 3.331 7.070 1.00 83.81 74 ILE A N 1
ATOM 576 C CA . ILE A 1 74 ? -3.331 2.967 5.652 1.00 83.81 74 ILE A CA 1
ATOM 577 C C . ILE A 1 74 ? -3.706 4.189 4.806 1.00 83.81 74 ILE A C 1
ATOM 579 O O . ILE A 1 74 ? -3.200 4.352 3.702 1.00 83.81 74 ILE A O 1
ATOM 583 N N . LEU A 1 75 ? -4.579 5.060 5.308 1.00 80.56 75 LEU A N 1
ATOM 584 C CA . LEU A 1 75 ? -5.143 6.160 4.524 1.00 80.56 75 LEU A CA 1
ATOM 585 C C . LEU A 1 75 ? -4.108 7.155 3.982 1.00 80.56 75 LEU A C 1
ATOM 587 O O . LEU A 1 75 ? -4.176 7.428 2.787 1.00 80.56 75 LEU A O 1
ATOM 591 N N . PRO A 1 76 ? -3.123 7.637 4.765 1.00 79.75 76 PRO A N 1
ATOM 592 C CA . PRO A 1 76 ? -2.062 8.492 4.233 1.00 79.75 76 PRO A CA 1
ATOM 593 C C . PRO A 1 76 ? -1.298 7.858 3.065 1.00 79.75 76 PRO A C 1
ATOM 595 O O . PRO A 1 76 ? -0.974 8.547 2.104 1.00 79.75 76 PRO A O 1
ATOM 598 N N . VAL A 1 77 ? -1.072 6.539 3.104 1.00 85.06 77 VAL A N 1
ATOM 599 C CA . VAL A 1 77 ? -0.417 5.803 2.009 1.00 85.06 77 VAL A CA 1
ATOM 600 C C . VAL A 1 77 ? -1.279 5.801 0.751 1.00 85.06 77 VAL A C 1
ATOM 602 O O . VAL A 1 77 ? -0.753 5.914 -0.352 1.00 85.06 77 VAL A O 1
ATOM 605 N N . LEU A 1 78 ? -2.599 5.668 0.893 1.00 85.00 78 LEU A N 1
ATOM 606 C CA . LEU A 1 78 ? -3.511 5.712 -0.251 1.00 85.00 78 LEU A CA 1
ATOM 607 C C . LEU A 1 78 ? -3.583 7.117 -0.847 1.00 85.00 78 LEU A C 1
ATOM 609 O O . LEU A 1 78 ? -3.588 7.240 -2.069 1.00 85.00 78 LEU A O 1
ATOM 613 N N . THR A 1 79 ? -3.568 8.157 -0.010 1.00 80.00 79 THR A N 1
ATOM 614 C CA . THR A 1 79 ? -3.496 9.553 -0.459 1.00 80.00 79 THR A CA 1
ATOM 615 C C . THR A 1 79 ? -2.216 9.821 -1.245 1.00 80.00 79 THR A C 1
ATOM 617 O O . THR A 1 79 ? -2.299 10.299 -2.369 1.00 80.00 79 THR A O 1
ATOM 620 N N . ASP A 1 80 ? -1.055 9.438 -0.708 1.00 83.69 80 ASP A N 1
ATOM 621 C CA . ASP A 1 80 ? 0.237 9.533 -1.406 1.00 83.69 80 ASP A CA 1
ATOM 622 C C . ASP A 1 80 ? 0.199 8.781 -2.747 1.0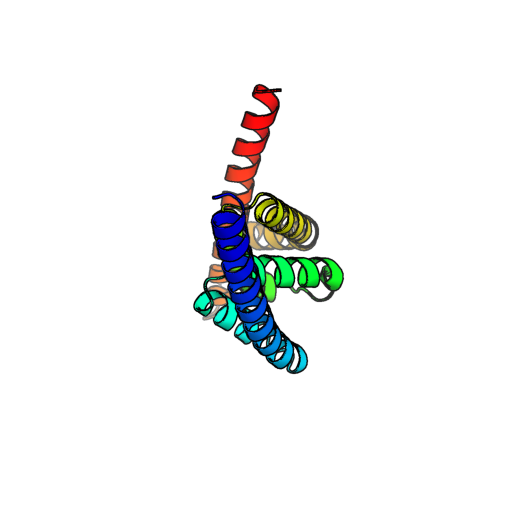0 83.69 80 ASP A C 1
ATOM 624 O O . ASP A 1 80 ? 0.596 9.292 -3.791 1.00 83.69 80 ASP A O 1
ATOM 628 N N . LEU A 1 81 ? -0.415 7.593 -2.771 1.00 86.31 81 LEU A N 1
ATOM 629 C CA . LEU A 1 81 ? -0.545 6.802 -3.991 1.00 86.31 81 LEU A CA 1
ATO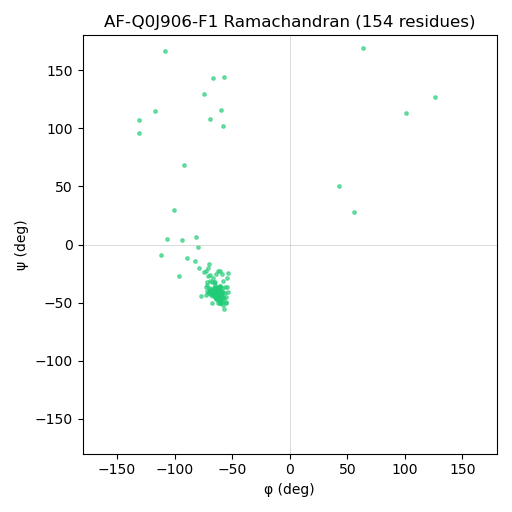M 630 C C . LEU A 1 81 ? -1.407 7.473 -5.080 1.00 86.31 81 LEU A C 1
ATOM 632 O O . LEU A 1 81 ? -1.204 7.182 -6.262 1.00 86.31 81 LEU A O 1
ATOM 636 N N . LEU A 1 82 ? -2.334 8.369 -4.715 1.00 83.50 82 LEU A N 1
ATOM 637 C CA . LEU A 1 82 ? -3.114 9.164 -5.676 1.00 83.50 82 LEU A CA 1
ATOM 638 C C . LEU A 1 82 ? -2.263 10.229 -6.383 1.00 83.50 82 LEU A C 1
ATOM 640 O O . LEU A 1 82 ? -2.619 10.648 -7.482 1.00 83.50 82 LEU A O 1
ATOM 644 N N . GLU A 1 83 ? -1.118 10.615 -5.817 1.00 84.06 83 GLU A N 1
ATOM 645 C CA . GLU A 1 83 ? -0.158 11.525 -6.456 1.00 84.06 83 GLU A CA 1
ATOM 646 C C . GLU A 1 83 ? 0.733 10.811 -7.494 1.00 84.06 83 GLU A C 1
ATOM 648 O O . GLU A 1 83 ? 1.572 11.423 -8.167 1.00 84.06 83 GLU A O 1
ATOM 653 N N . SER A 1 84 ? 0.565 9.494 -7.662 1.00 90.12 84 SER A N 1
ATOM 654 C CA . SER A 1 84 ? 1.358 8.713 -8.602 1.00 90.12 84 SER A CA 1
ATOM 655 C C . SER A 1 84 ? 1.086 9.082 -10.063 1.00 90.12 84 SER A C 1
ATOM 657 O O . SER A 1 84 ? -0.042 9.276 -10.493 1.00 90.12 84 SER A O 1
ATOM 659 N N . LYS A 1 85 ? 2.126 9.061 -10.901 1.00 88.88 85 LYS A N 1
ATOM 660 C CA . LYS A 1 85 ? 1.999 9.290 -12.357 1.00 88.88 85 LYS A CA 1
ATOM 661 C C . LYS A 1 85 ? 1.548 8.051 -13.142 1.00 88.88 85 LYS A C 1
ATOM 663 O O . LYS A 1 85 ? 1.647 8.031 -14.363 1.00 88.88 85 LYS A O 1
ATOM 668 N N . THR A 1 86 ? 1.189 6.968 -12.456 1.00 89.62 86 THR A N 1
ATOM 669 C CA . THR A 1 86 ? 0.858 5.675 -13.070 1.00 89.62 86 THR A CA 1
ATOM 670 C C . THR A 1 86 ? -0.594 5.329 -12.780 1.00 89.62 86 THR A C 1
ATOM 672 O O . THR A 1 86 ? -0.931 5.036 -11.637 1.00 89.62 86 THR A O 1
ATOM 675 N N . ASP A 1 87 ? -1.429 5.264 -13.815 1.00 87.88 87 ASP A N 1
ATOM 676 C CA . ASP A 1 87 ? -2.879 5.037 -13.687 1.00 87.88 87 ASP A CA 1
ATOM 677 C C . ASP A 1 87 ? -3.229 3.776 -12.890 1.00 87.88 87 ASP A C 1
ATOM 679 O O . ASP A 1 87 ? -4.160 3.764 -12.085 1.00 87.88 87 ASP A O 1
ATOM 683 N N . ARG A 1 88 ? -2.437 2.707 -13.047 1.00 92.31 88 ARG A N 1
ATOM 684 C CA . ARG A 1 88 ? -2.626 1.470 -12.278 1.00 92.31 88 ARG A CA 1
ATOM 685 C C . ARG A 1 88 ? -2.493 1.698 -10.768 1.00 92.31 88 ARG A C 1
ATOM 687 O O . ARG A 1 88 ? -3.189 1.044 -10.002 1.00 92.31 88 ARG A O 1
ATOM 694 N N . HIS A 1 89 ? -1.606 2.593 -10.335 1.00 92.81 89 HIS A N 1
ATOM 695 C CA . HIS A 1 89 ? -1.439 2.912 -8.915 1.00 92.81 89 HIS A CA 1
ATOM 696 C C . HIS A 1 89 ? -2.665 3.651 -8.368 1.00 92.81 89 HIS A C 1
ATOM 698 O O . HIS A 1 89 ? -3.160 3.290 -7.302 1.00 92.81 89 HIS A O 1
ATOM 704 N N . LEU A 1 90 ? -3.206 4.603 -9.135 1.00 86.69 90 LEU A N 1
ATOM 705 C CA . LEU A 1 90 ? -4.446 5.307 -8.798 1.00 86.69 90 LEU A CA 1
ATOM 706 C C . LEU A 1 90 ? -5.608 4.321 -8.673 1.00 86.69 90 LEU A C 1
ATOM 708 O O . LEU A 1 90 ? -6.326 4.346 -7.679 1.00 86.69 90 LEU A O 1
ATOM 712 N N . GLY A 1 91 ? -5.750 3.408 -9.639 1.00 83.56 91 GLY A N 1
ATOM 713 C CA . GLY A 1 91 ? -6.790 2.378 -9.622 1.00 83.56 91 GLY A CA 1
ATOM 714 C C . GLY A 1 91 ? -6.761 1.529 -8.349 1.00 83.56 91 GLY A C 1
ATOM 715 O O . GLY A 1 91 ? -7.781 1.410 -7.675 1.00 83.56 91 GLY A O 1
ATOM 716 N N . VAL A 1 92 ? -5.585 1.014 -7.973 1.00 91.62 92 VAL A N 1
AT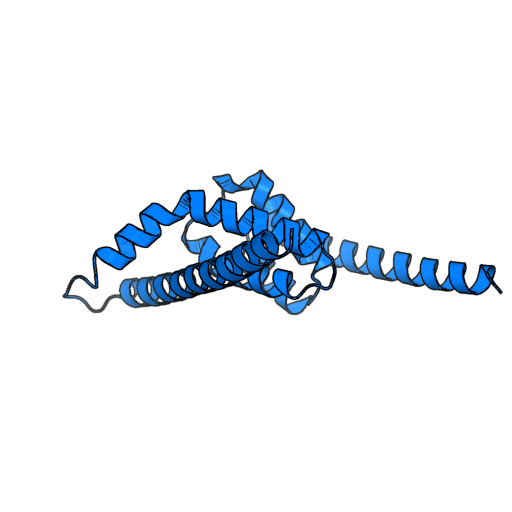OM 717 C CA . VAL A 1 92 ? -5.416 0.230 -6.736 1.00 91.62 92 VAL A CA 1
ATOM 718 C C . VAL A 1 92 ? -5.742 1.062 -5.491 1.00 91.62 92 VAL A C 1
ATOM 720 O O . VAL A 1 92 ? -6.409 0.565 -4.583 1.00 91.62 92 VAL A O 1
ATOM 723 N N . SER A 1 93 ? -5.303 2.326 -5.445 1.00 86.62 93 SER A N 1
ATOM 724 C CA . SER A 1 93 ? -5.597 3.224 -4.320 1.00 86.62 93 SER A CA 1
ATOM 725 C C . SER A 1 93 ? -7.104 3.424 -4.139 1.00 86.62 93 SER A C 1
ATOM 727 O O . SER A 1 93 ? -7.648 3.205 -3.054 1.00 86.62 93 SER A O 1
ATOM 729 N N . LEU A 1 94 ? -7.796 3.769 -5.227 1.00 83.25 94 LEU A N 1
ATOM 730 C CA . LEU A 1 94 ? -9.235 4.020 -5.234 1.00 83.25 94 LEU A CA 1
ATOM 731 C C . LEU A 1 94 ? -10.041 2.774 -4.874 1.00 83.25 94 LEU A C 1
ATOM 733 O O . LEU A 1 94 ? -10.999 2.863 -4.106 1.00 83.25 94 LEU A O 1
ATOM 737 N N . GLU A 1 95 ? -9.660 1.610 -5.397 1.00 86.81 95 GLU A N 1
ATOM 738 C CA . GLU A 1 95 ? -10.358 0.359 -5.114 1.00 86.81 95 GLU A CA 1
ATOM 739 C C . GLU A 1 95 ? -10.283 0.002 -3.623 1.00 86.81 95 GLU A C 1
ATOM 741 O O . GLU A 1 95 ? -11.309 -0.302 -2.999 1.00 86.81 95 GLU A O 1
ATOM 746 N N . LEU A 1 96 ? -9.098 0.139 -3.016 1.00 89.25 96 LEU A N 1
ATOM 747 C CA . LEU A 1 96 ? -8.927 -0.088 -1.585 1.00 89.25 96 LEU A CA 1
ATOM 748 C C . LEU A 1 96 ? -9.663 0.972 -0.750 1.00 89.25 96 LEU A C 1
ATOM 750 O O . LEU A 1 96 ? -10.347 0.607 0.206 1.00 89.25 96 LEU A O 1
ATOM 754 N N . LEU A 1 97 ? -9.616 2.255 -1.127 1.00 82.50 97 LEU A N 1
ATOM 755 C CA . LEU A 1 97 ? -10.389 3.318 -0.465 1.00 82.50 97 LEU A CA 1
ATOM 756 C C . LEU A 1 97 ? -11.888 2.996 -0.446 1.00 82.50 97 LEU A C 1
ATOM 758 O O . LEU A 1 97 ? -12.521 3.014 0.612 1.00 82.50 97 LEU A O 1
ATOM 762 N N . VAL A 1 98 ? -12.457 2.633 -1.597 1.00 79.50 98 VAL A N 1
ATOM 763 C CA . VAL A 1 98 ? -13.870 2.248 -1.712 1.00 79.50 98 VAL A CA 1
ATOM 764 C C . VAL A 1 98 ? -14.184 1.043 -0.824 1.00 79.50 98 VAL A C 1
ATOM 766 O O . VAL A 1 98 ? -15.230 1.015 -0.166 1.00 79.50 98 VAL A O 1
ATOM 769 N N . LYS A 1 99 ? -13.291 0.049 -0.769 1.00 83.56 99 LYS A N 1
ATOM 770 C CA . LYS A 1 99 ? -13.453 -1.121 0.100 1.00 83.56 99 LYS A CA 1
ATOM 771 C C . LYS A 1 99 ? -13.483 -0.723 1.578 1.00 83.56 99 LYS A C 1
ATOM 773 O O . LYS A 1 99 ? -14.397 -1.146 2.281 1.00 83.56 99 LYS A O 1
ATOM 778 N N . LEU A 1 100 ? -12.552 0.117 2.037 1.00 81.19 100 LEU A N 1
ATOM 779 C CA . LEU A 1 100 ? -12.504 0.590 3.426 1.00 81.19 100 LEU A CA 1
ATOM 780 C C . LEU A 1 100 ? -13.784 1.334 3.818 1.00 81.19 100 LEU A C 1
ATOM 782 O O . LEU A 1 100 ? -14.352 1.074 4.877 1.00 81.19 100 LEU A O 1
ATOM 786 N N . VAL A 1 101 ? -14.285 2.206 2.944 1.00 75.31 101 VAL A N 1
ATOM 787 C CA . VAL A 1 101 ? -15.513 2.977 3.187 1.00 75.31 101 VAL A CA 1
ATOM 788 C C . VAL A 1 101 ? -16.734 2.074 3.279 1.00 75.31 101 VAL A C 1
ATOM 790 O O . VAL A 1 101 ? -17.561 2.249 4.171 1.00 75.31 101 VAL A O 1
ATOM 793 N N . ARG A 1 102 ? -16.850 1.077 2.398 1.00 79.94 102 ARG A N 1
ATOM 794 C CA . ARG A 1 102 ? -17.952 0.106 2.455 1.00 79.94 102 ARG A CA 1
ATOM 795 C C . ARG A 1 102 ? -17.921 -0.725 3.735 1.00 79.94 102 ARG A C 1
ATOM 797 O O . ARG A 1 102 ? -18.980 -1.020 4.278 1.00 79.94 102 ARG A O 1
ATOM 804 N N . THR A 1 103 ? -16.731 -1.082 4.215 1.00 81.44 103 THR A N 1
ATOM 805 C CA . THR A 1 103 ? -16.568 -1.898 5.425 1.00 81.44 103 THR A CA 1
ATOM 806 C C . THR A 1 103 ? -16.792 -1.091 6.706 1.00 81.44 103 THR A C 1
ATOM 808 O O . THR A 1 103 ? -17.474 -1.559 7.613 1.00 81.44 103 THR A O 1
ATOM 811 N N . PHE A 1 104 ? -16.243 0.123 6.794 1.00 76.19 104 PHE A N 1
ATOM 812 C CA . PHE A 1 104 ? -16.181 0.883 8.049 1.00 76.19 104 PHE A CA 1
ATOM 813 C C . PHE A 1 104 ? -17.063 2.134 8.086 1.00 76.19 104 PHE A C 1
ATOM 815 O O . PHE A 1 104 ? -17.239 2.719 9.154 1.00 76.19 104 PHE A O 1
ATOM 822 N N . GLY A 1 105 ? -17.653 2.546 6.962 1.00 71.25 105 GLY A N 1
ATOM 823 C CA . GLY A 1 105 ? -18.379 3.813 6.835 1.00 71.25 105 GLY A CA 1
ATOM 824 C C . GLY A 1 105 ? -19.553 3.970 7.803 1.00 71.25 105 GLY A C 1
ATOM 825 O O . GLY A 1 105 ? -19.747 5.048 8.358 1.00 71.25 105 GLY A O 1
ATOM 826 N N . SER A 1 106 ? -20.302 2.899 8.080 1.00 68.94 106 SER A N 1
ATOM 827 C CA . SER A 1 106 ? -21.423 2.932 9.033 1.00 68.94 106 SER A CA 1
ATOM 828 C C . SER A 1 106 ? -20.962 3.126 10.482 1.00 68.94 106 SER A C 1
ATOM 830 O O . SER A 1 106 ? -21.551 3.919 11.221 1.00 68.94 106 SER A O 1
ATOM 832 N N . VAL A 1 107 ? -19.884 2.443 10.883 1.00 66.00 107 VAL A N 1
ATOM 833 C CA . VAL A 1 107 ? -19.269 2.554 12.217 1.00 66.00 107 VAL A CA 1
ATOM 834 C C . VAL A 1 107 ? -18.692 3.952 12.412 1.00 66.00 107 VAL A C 1
ATOM 836 O O . VAL A 1 107 ? -18.923 4.591 13.440 1.00 66.00 107 VAL A O 1
ATOM 839 N N . ILE A 1 108 ? -18.003 4.451 11.389 1.00 63.78 108 ILE A N 1
ATOM 840 C CA . ILE A 1 108 ? -17.468 5.806 11.324 1.00 63.78 108 ILE A CA 1
ATOM 841 C C . ILE A 1 108 ? -18.584 6.843 11.506 1.00 63.78 108 ILE A C 1
ATOM 843 O O . ILE A 1 108 ? -18.524 7.658 12.427 1.00 63.78 108 ILE A O 1
ATOM 847 N N . HIS A 1 109 ? -19.628 6.780 10.676 1.00 61.72 109 HIS A N 1
ATOM 848 C CA . HIS A 1 109 ? -20.740 7.728 10.709 1.00 61.72 109 HIS A CA 1
ATOM 849 C C . HIS A 1 109 ? -21.446 7.728 12.069 1.00 61.72 109 HIS A C 1
ATOM 851 O O . HIS A 1 109 ? -21.748 8.787 12.622 1.00 61.72 109 HIS A O 1
ATOM 857 N N . SER A 1 110 ? -21.672 6.541 12.637 1.00 60.56 110 SER A N 1
ATOM 858 C CA . SER A 1 110 ? -22.317 6.385 13.945 1.00 60.56 110 SER A CA 1
ATOM 859 C C . SER A 1 110 ? -21.474 6.983 15.074 1.00 60.56 110 SER A C 1
ATOM 861 O O . SER A 1 110 ? -22.012 7.651 15.952 1.00 60.56 110 SER A O 1
ATOM 863 N N . THR A 1 111 ? -20.152 6.801 15.023 1.00 57.12 111 THR A N 1
ATOM 864 C CA . THR A 1 111 ? -19.215 7.344 16.020 1.00 57.12 111 THR A CA 1
ATOM 865 C C . THR A 1 111 ? -19.158 8.873 15.967 1.00 57.12 111 THR A C 1
ATOM 867 O O . THR A 1 111 ? -19.171 9.522 17.008 1.00 57.12 111 THR A O 1
ATOM 870 N N . VAL A 1 112 ? -19.144 9.459 14.765 1.00 54.72 112 VAL A N 1
ATOM 871 C CA . VAL A 1 112 ? -19.162 10.922 14.576 1.00 54.72 112 VAL A CA 1
ATOM 872 C C . VAL A 1 112 ? -20.499 11.520 15.023 1.00 54.72 112 VAL A C 1
ATOM 874 O O . VAL A 1 112 ? -20.523 12.536 15.716 1.00 54.72 112 VAL A O 1
ATOM 877 N N . SER A 1 113 ? -21.612 10.866 14.680 1.00 54.31 113 SER A N 1
ATOM 878 C CA . SER A 1 113 ? -22.964 11.339 15.009 1.00 54.31 113 SER A CA 1
ATOM 879 C C . SER A 1 113 ? -23.286 11.269 16.504 1.00 54.31 113 SER A C 1
ATOM 881 O O . SER A 1 113 ? -24.119 12.033 16.982 1.00 54.31 113 SER A O 1
ATOM 883 N N . ALA A 1 114 ? -22.636 10.370 17.251 1.00 53.69 114 ALA A N 1
ATOM 884 C CA . ALA A 1 114 ? -22.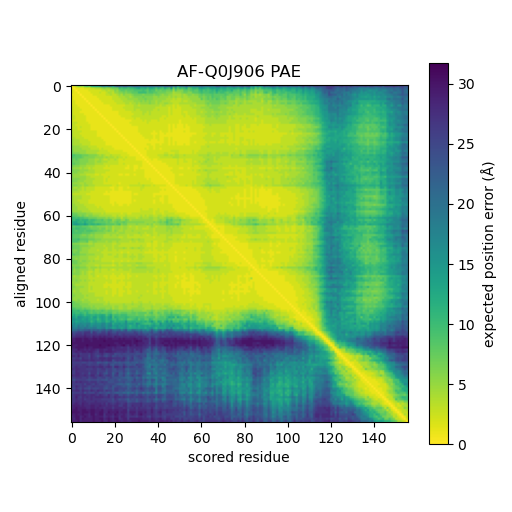851 10.223 18.690 1.00 53.69 114 ALA A CA 1
ATOM 885 C C . ALA A 1 114 ? -22.314 11.409 19.519 1.00 53.69 114 ALA A C 1
ATOM 887 O O . ALA A 1 114 ? -22.732 11.577 20.664 1.00 53.69 114 ALA A O 1
ATOM 888 N N . GLY A 1 115 ? -21.439 12.251 18.949 1.00 48.94 115 GLY A N 1
ATOM 889 C CA . GLY A 1 115 ? -20.844 13.402 19.634 1.00 48.94 115 GLY A CA 1
ATOM 890 C C . GLY A 1 115 ? -19.960 13.019 20.838 1.00 48.94 115 GLY A C 1
ATOM 891 O O . GLY A 1 115 ? -19.936 11.865 21.272 1.00 48.94 115 GLY A O 1
ATOM 892 N N . PRO A 1 116 ? -19.181 13.961 21.403 1.00 51.81 116 PRO A N 1
ATOM 893 C CA . PRO A 1 116 ? -18.409 13.681 22.606 1.00 51.81 116 PRO A CA 1
ATOM 894 C C . PRO A 1 116 ? -19.366 13.514 23.792 1.00 51.81 116 PRO A C 1
ATOM 896 O O . PRO A 1 116 ? -19.948 14.481 24.282 1.00 51.81 116 PRO A O 1
ATOM 899 N N . SER A 1 117 ? -19.526 12.279 24.268 1.00 47.91 117 SER A N 1
ATOM 900 C CA . SER A 1 117 ? -20.180 12.001 25.544 1.00 47.91 117 SER A CA 1
ATOM 901 C C . SER A 1 117 ? -19.395 12.699 26.655 1.00 47.91 117 SER A C 1
ATOM 903 O O . SER A 1 117 ? -18.218 12.403 26.869 1.00 47.91 117 SER A O 1
ATOM 905 N N . SER A 1 118 ? -20.029 13.663 27.323 1.00 50.03 118 SER A N 1
ATOM 906 C CA . SER A 1 118 ? -19.418 14.415 28.414 1.00 50.03 118 SER A CA 1
ATOM 907 C C . SER A 1 118 ? -18.944 13.483 29.527 1.00 50.03 118 SER A C 1
ATOM 909 O O . SER A 1 118 ? -19.678 12.569 29.901 1.00 50.03 118 SER A O 1
ATOM 911 N N . VAL A 1 119 ? -17.813 13.858 30.130 1.00 46.91 119 VAL A N 1
ATOM 912 C CA . VAL A 1 119 ? -17.215 13.372 31.386 1.00 46.91 119 VAL A CA 1
ATOM 913 C C . VAL A 1 119 ? -16.061 12.383 31.202 1.00 46.91 119 VAL A C 1
ATOM 915 O O . VAL A 1 119 ? -16.247 11.229 30.838 1.00 46.91 119 VAL A O 1
ATOM 918 N N . GLY A 1 120 ? -14.870 12.843 31.598 1.00 43.44 120 GLY A N 1
ATOM 919 C CA . GLY A 1 120 ? -13.729 11.995 31.933 1.00 43.44 120 GLY A CA 1
ATOM 920 C C . GLY A 1 120 ? -12.478 12.359 31.149 1.00 43.44 120 GLY A C 1
ATOM 921 O O . GLY A 1 120 ? -12.507 12.442 29.931 1.00 43.44 120 GLY A O 1
ATOM 922 N N . VAL A 1 121 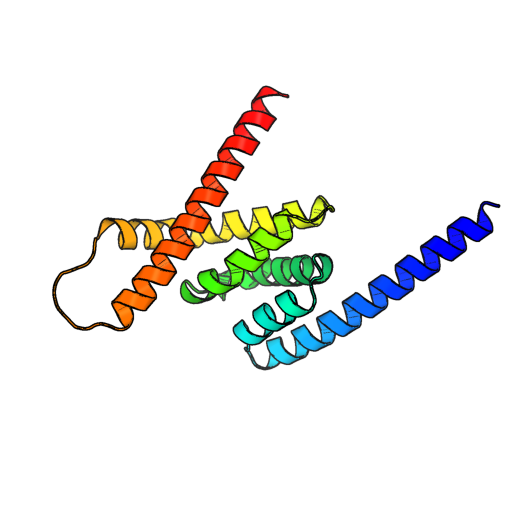? -11.381 12.596 31.861 1.00 57.97 121 VAL A N 1
ATOM 923 C CA . VAL A 1 121 ? -10.028 12.750 31.313 1.00 57.97 121 VAL A CA 1
ATOM 924 C C . VAL A 1 121 ? -9.688 11.468 30.538 1.00 57.97 121 VAL A C 1
ATOM 926 O O . VAL A 1 121 ? -9.432 10.445 31.165 1.00 57.97 121 VAL A O 1
ATOM 929 N N . ASP A 1 122 ? -9.772 11.479 29.205 1.00 51.09 122 ASP A N 1
ATOM 930 C CA . ASP A 1 122 ? -9.848 10.239 28.421 1.00 51.09 122 ASP A CA 1
ATOM 931 C C . ASP A 1 122 ? -8.830 10.240 27.267 1.00 51.09 122 ASP A C 1
ATOM 933 O O . ASP A 1 122 ? -9.021 10.921 26.261 1.00 51.09 122 ASP A O 1
ATOM 937 N N . LEU A 1 123 ? -7.757 9.442 27.375 1.00 48.59 123 LEU A N 1
ATOM 938 C CA . LEU A 1 123 ? -6.851 9.140 26.247 1.00 48.59 123 LEU A CA 1
ATOM 939 C C . LEU A 1 123 ? -7.625 8.596 25.029 1.00 48.59 123 LEU A C 1
ATOM 941 O O . LEU A 1 123 ? -7.194 8.732 23.883 1.00 48.59 123 LEU A O 1
ATOM 945 N N . GLN A 1 124 ? -8.802 8.011 25.262 1.00 52.28 124 GLN A N 1
ATOM 946 C CA . GLN A 1 124 ? -9.697 7.527 24.222 1.00 52.28 124 GLN A CA 1
ATOM 947 C C . GLN A 1 124 ? -10.394 8.678 23.468 1.00 52.28 124 GLN A C 1
ATOM 949 O O . GLN A 1 124 ? -10.778 8.490 22.316 1.00 52.28 124 GLN A O 1
ATOM 954 N N . ALA A 1 125 ? -10.515 9.877 24.053 1.00 47.34 125 ALA A N 1
ATOM 955 C CA . ALA A 1 125 ? -11.007 11.074 23.363 1.00 47.34 125 ALA A CA 1
ATOM 956 C C . ALA A 1 125 ? -9.981 11.619 22.357 1.00 47.34 125 ALA A C 1
ATOM 958 O O . ALA A 1 125 ? -10.364 12.071 21.281 1.00 47.34 125 ALA A O 1
ATOM 959 N N . GLU A 1 126 ? -8.685 11.512 22.660 1.00 50.97 126 GLU A N 1
ATOM 960 C CA . GLU A 1 126 ? -7.604 11.901 21.747 1.00 50.97 126 GLU A CA 1
ATOM 961 C C . GLU A 1 126 ? -7.479 10.893 20.592 1.00 50.97 126 GLU A C 1
ATOM 963 O O . GLU A 1 126 ? -7.462 11.282 19.426 1.00 50.97 126 GLU A O 1
ATOM 968 N N . GLN A 1 127 ? -7.558 9.587 20.881 1.00 47.53 127 GLN A N 1
ATOM 969 C CA . GLN A 1 127 ? -7.716 8.554 19.846 1.00 47.53 127 GLN A CA 1
ATOM 970 C C . GLN A 1 127 ? -8.981 8.757 18.994 1.00 47.53 127 GLN A C 1
ATOM 972 O O . GLN A 1 127 ? -8.914 8.613 17.773 1.00 47.53 127 GLN A O 1
ATOM 977 N N . ARG A 1 128 ? -10.123 9.129 19.597 1.00 50.00 128 ARG A N 1
ATOM 978 C CA . ARG A 1 128 ? -11.355 9.487 18.865 1.00 50.00 128 ARG A CA 1
ATOM 979 C C . ARG A 1 128 ? -11.178 10.740 18.013 1.00 50.00 128 ARG A C 1
ATOM 981 O O . ARG A 1 128 ? -11.752 10.792 16.931 1.00 50.00 128 ARG A O 1
ATOM 988 N N . TYR A 1 129 ? -10.394 11.719 18.457 1.00 51.59 129 TYR A N 1
ATOM 989 C CA . TYR A 1 129 ? -10.085 12.919 17.681 1.00 51.59 129 TYR A CA 1
ATOM 990 C C . TYR A 1 129 ? -9.233 12.583 16.454 1.00 51.59 129 TYR A C 1
ATOM 992 O O . TYR A 1 129 ? -9.643 12.907 15.345 1.00 51.59 129 TYR A O 1
ATOM 1000 N N . TYR A 1 130 ? -8.127 11.847 16.618 1.00 49.88 130 TYR A N 1
ATOM 1001 C CA . TYR A 1 130 ? -7.312 11.377 15.488 1.00 49.88 130 TYR A CA 1
ATOM 1002 C C . TYR A 1 130 ? -8.123 10.511 14.523 1.00 49.88 130 TYR A C 1
ATOM 1004 O O . TYR A 1 130 ? -8.029 10.676 13.308 1.00 49.88 130 TYR A O 1
ATOM 1012 N N . PHE A 1 131 ? -8.966 9.621 15.050 1.00 48.91 131 PHE A N 1
ATOM 1013 C CA . PHE A 1 131 ? -9.862 8.804 14.244 1.00 48.91 131 PHE A CA 1
ATOM 1014 C C . PHE A 1 131 ? -10.871 9.658 13.460 1.00 48.91 131 PHE A C 1
ATOM 1016 O O . PHE A 1 131 ? -10.990 9.502 12.250 1.00 48.91 131 PHE A O 1
ATOM 1023 N N . SER A 1 132 ? -11.531 10.615 14.118 1.00 48.97 132 SER A N 1
ATOM 1024 C CA . SER A 1 132 ? -12.460 11.572 13.501 1.00 48.97 132 SER A CA 1
ATOM 1025 C C . SER A 1 132 ? -11.780 12.446 12.442 1.00 48.97 132 SER A C 1
ATOM 1027 O O . SER A 1 132 ? -12.334 12.677 11.372 1.00 48.97 132 SER A O 1
ATOM 1029 N N . GLN A 1 133 ? -10.545 12.879 12.686 1.00 53.06 133 GLN A N 1
ATOM 1030 C CA . GLN A 1 133 ? -9.763 13.672 11.744 1.00 53.06 133 GLN A CA 1
ATOM 1031 C C . GLN A 1 133 ? -9.348 12.842 10.526 1.00 53.06 133 GLN A C 1
ATOM 1033 O O . GLN A 1 133 ? -9.489 13.295 9.395 1.00 53.06 133 GLN A O 1
ATOM 1038 N N . THR A 1 134 ? -8.939 11.591 10.740 1.00 48.81 134 THR A N 1
ATOM 1039 C CA . THR A 1 134 ? -8.643 10.640 9.661 1.00 48.81 134 THR A CA 1
ATOM 1040 C C . THR A 1 134 ? -9.897 10.334 8.833 1.00 48.81 134 THR A C 1
ATOM 1042 O O . THR A 1 134 ? -9.843 10.272 7.611 1.00 48.81 134 THR A O 1
ATOM 1045 N N . VAL A 1 135 ? -11.053 10.212 9.485 1.00 49.41 135 VAL A N 1
ATOM 1046 C CA . VAL A 1 135 ? -12.367 10.050 8.851 1.00 49.41 135 VAL A CA 1
ATOM 1047 C C . VAL A 1 135 ? -12.776 11.279 8.047 1.00 49.41 135 VAL A C 1
ATOM 1049 O O . VAL A 1 135 ? -13.303 11.133 6.950 1.00 49.41 135 VAL A O 1
ATOM 1052 N N . LEU A 1 136 ? -12.555 12.484 8.573 1.00 51.62 136 LEU A N 1
ATOM 1053 C CA . LEU A 1 136 ? -12.802 13.728 7.849 1.00 51.62 136 LEU A CA 1
ATOM 1054 C C . LEU A 1 136 ? -11.902 13.820 6.621 1.00 51.62 136 LEU A C 1
ATOM 1056 O O . LEU A 1 136 ? -12.385 14.240 5.580 1.00 51.62 136 LEU A O 1
ATOM 1060 N N . VAL A 1 137 ? -10.654 13.351 6.720 1.00 53.50 137 VAL A N 1
ATOM 1061 C CA . VAL A 1 137 ? -9.746 13.205 5.577 1.00 53.50 137 VAL A CA 1
ATOM 1062 C C . VAL A 1 137 ? -10.268 12.158 4.584 1.00 53.50 137 VAL A C 1
ATOM 1064 O O . VAL A 1 137 ? -10.294 12.428 3.389 1.00 53.50 137 VAL A O 1
ATOM 1067 N N . CYS A 1 138 ? -10.777 10.999 5.026 1.00 49.22 138 CYS A N 1
ATOM 1068 C CA . CYS A 1 138 ? -11.459 10.060 4.122 1.00 49.22 138 CYS A CA 1
ATOM 1069 C C . CYS A 1 138 ? -12.648 10.707 3.425 1.00 49.22 138 CYS A C 1
ATOM 1071 O O . CYS A 1 138 ? -12.843 10.509 2.235 1.00 49.22 138 CYS A O 1
ATOM 1073 N N . TYR A 1 139 ? -13.474 11.429 4.179 1.00 50.84 139 TYR A N 1
ATOM 1074 C CA . TYR A 1 139 ? -14.691 12.045 3.681 1.00 50.84 139 TYR A CA 1
ATOM 1075 C C . TYR A 1 139 ? -14.372 13.190 2.719 1.00 50.84 139 TYR A C 1
ATOM 1077 O O . TYR A 1 139 ? -15.015 13.292 1.682 1.00 50.84 139 TYR A O 1
ATOM 1085 N N . SER A 1 140 ? -13.346 13.998 2.998 1.00 49.88 140 SER A N 1
ATOM 1086 C CA . SER A 1 140 ? -12.870 15.038 2.086 1.00 49.88 140 SER A CA 1
ATOM 1087 C C . SER A 1 140 ? -12.272 14.435 0.819 1.00 49.88 140 SER A C 1
ATOM 1089 O O . SER A 1 140 ? -12.625 14.881 -0.264 1.00 49.88 140 SER A O 1
ATOM 1091 N N . ILE A 1 141 ? -11.471 13.368 0.930 1.00 52.03 141 ILE A N 1
ATOM 1092 C CA . ILE A 1 141 ? -10.936 12.642 -0.231 1.00 52.03 141 ILE A CA 1
ATOM 1093 C C . ILE A 1 141 ? -12.079 12.022 -1.044 1.00 52.03 141 ILE A C 1
ATOM 1095 O O . ILE A 1 141 ? -12.098 12.135 -2.262 1.00 52.03 141 ILE A O 1
ATOM 1099 N N . LEU A 1 142 ? -13.086 11.419 -0.408 1.00 51.09 142 LEU A N 1
ATOM 1100 C CA . LEU A 1 142 ? -14.263 10.886 -1.104 1.00 51.09 142 LEU A CA 1
ATOM 1101 C C . LEU A 1 142 ? -15.099 11.982 -1.765 1.00 51.09 142 LEU A C 1
ATOM 1103 O O . LEU A 1 142 ? -15.629 11.750 -2.846 1.00 51.09 142 LEU A O 1
ATOM 1107 N N . LEU A 1 143 ? -15.221 13.160 -1.149 1.00 49.41 143 LEU A N 1
ATOM 1108 C CA . LEU A 1 143 ? -15.903 14.310 -1.741 1.00 49.41 143 LEU A CA 1
ATOM 1109 C C . LEU A 1 143 ? -15.130 14.867 -2.943 1.00 49.41 143 LEU A C 1
ATOM 1111 O O . LEU A 1 143 ? -15.740 15.119 -3.984 1.00 49.41 143 LEU A O 1
ATOM 1115 N N . GLU A 1 144 ? -13.807 14.995 -2.844 1.00 50.19 144 GLU A N 1
ATOM 1116 C CA . GLU A 1 144 ? -12.942 15.382 -3.965 1.00 50.19 144 GLU A CA 1
ATOM 1117 C C . GLU A 1 144 ? -13.023 14.362 -5.103 1.00 50.19 144 GLU A C 1
ATOM 1119 O O . GLU A 1 144 ? -13.245 14.736 -6.253 1.00 50.19 144 GLU A O 1
ATOM 1124 N N . LEU A 1 145 ? -12.960 13.067 -4.789 1.00 49.28 145 LEU A N 1
ATOM 1125 C CA . LEU A 1 145 ? -13.100 11.990 -5.768 1.00 49.28 145 LEU A CA 1
ATOM 1126 C C . LEU A 1 145 ? -14.505 11.927 -6.370 1.00 49.28 145 LEU A C 1
ATOM 1128 O O . LEU A 1 145 ? -14.632 11.680 -7.564 1.00 49.28 145 LEU A O 1
ATOM 1132 N N . SER A 1 146 ? -15.559 12.185 -5.588 1.00 49.19 146 SER A N 1
ATOM 1133 C CA . SER A 1 146 ? -16.929 12.282 -6.105 1.00 49.19 146 SER A CA 1
ATOM 1134 C C . SER A 1 146 ? -17.082 13.467 -7.056 1.00 49.19 146 SER A C 1
ATOM 1136 O O . SER A 1 146 ? -17.718 13.329 -8.095 1.00 49.19 146 SER A O 1
ATOM 1138 N N . SER A 1 147 ? -16.418 14.590 -6.765 1.00 45.41 147 SER A N 1
ATOM 1139 C CA . SER A 1 147 ? -16.376 15.754 -7.652 1.00 45.41 147 SER A CA 1
ATOM 1140 C C . SER A 1 147 ? -15.615 15.426 -8.939 1.00 45.41 147 SER A C 1
ATOM 1142 O O . SER A 1 147 ? -16.074 15.764 -10.024 1.00 45.41 147 SER A O 1
ATOM 1144 N N . TYR A 1 148 ? -14.507 14.685 -8.846 1.00 43.22 148 TYR A N 1
ATOM 1145 C CA . TYR A 1 148 ? -13.740 14.212 -10.002 1.00 43.22 148 TYR A CA 1
ATOM 1146 C C . TYR A 1 148 ? -14.534 13.215 -10.869 1.00 43.22 148 TYR A C 1
ATOM 1148 O O . TYR A 1 148 ? -14.486 13.283 -12.095 1.00 43.22 148 TYR A O 1
ATOM 1156 N N . TYR A 1 149 ? -15.316 12.322 -10.249 1.00 39.44 149 TYR A N 1
ATOM 1157 C CA . TYR A 1 149 ? -16.193 11.369 -10.943 1.00 39.44 149 TYR A CA 1
ATOM 1158 C C . TYR A 1 149 ? -17.390 12.051 -11.618 1.00 39.44 149 TYR A C 1
ATOM 1160 O O . TYR A 1 149 ? -17.771 11.663 -12.720 1.00 39.44 149 TYR A O 1
ATOM 1168 N N . VAL A 1 150 ? -17.963 13.081 -10.985 1.00 39.19 150 VAL A N 1
ATOM 1169 C CA . VAL A 1 150 ? -18.999 13.936 -11.589 1.00 39.19 150 VAL A CA 1
ATOM 1170 C C . VAL A 1 150 ? -18.435 14.667 -12.811 1.00 39.19 150 VAL A C 1
ATOM 1172 O O . VAL A 1 150 ? -19.065 14.652 -13.861 1.00 39.19 150 VAL A O 1
ATOM 1175 N N . ILE A 1 151 ? -17.214 15.203 -12.724 1.00 34.16 151 ILE A N 1
ATOM 1176 C CA . ILE A 1 151 ? -16.535 15.862 -13.853 1.00 34.16 151 ILE A CA 1
ATOM 1177 C C . ILE A 1 151 ? -16.239 14.873 -14.998 1.00 34.16 151 ILE A C 1
ATOM 1179 O O . ILE A 1 151 ? -16.405 15.218 -16.165 1.00 34.16 151 ILE A O 1
ATOM 1183 N N . LEU A 1 152 ? -15.838 13.634 -14.695 1.00 33.06 152 LEU A N 1
ATOM 1184 C CA . LEU A 1 152 ? -15.594 12.589 -15.702 1.00 33.06 152 LEU A CA 1
ATOM 1185 C C . LEU A 1 152 ? -16.870 12.121 -16.421 1.00 33.06 152 LEU A C 1
ATOM 1187 O O . LEU A 1 152 ? -16.797 11.781 -17.599 1.00 33.06 152 LEU A O 1
ATOM 1191 N N . LEU A 1 153 ? -18.019 12.118 -15.737 1.00 33.78 153 LEU A N 1
ATOM 1192 C CA . LEU A 1 153 ? -19.326 11.786 -16.321 1.00 33.78 153 LEU A CA 1
ATOM 1193 C C . LEU A 1 153 ? -19.947 12.937 -17.126 1.00 33.78 153 LEU A C 1
ATOM 1195 O O . LEU A 1 153 ? -20.820 12.686 -17.944 1.00 33.78 153 LEU A O 1
ATOM 1199 N N . GLU A 1 154 ? -19.522 14.184 -16.915 1.00 35.34 154 GLU A N 1
ATOM 1200 C CA . GLU A 1 154 ? -19.945 15.319 -17.753 1.00 35.34 154 GLU A CA 1
ATOM 1201 C C . GLU A 1 154 ? -19.130 15.443 -19.054 1.00 35.34 154 GLU A C 1
ATOM 1203 O O . GLU A 1 154 ? -19.538 16.155 -19.971 1.00 35.34 154 GLU A O 1
ATOM 1208 N N . TYR A 1 155 ? -17.991 14.748 -19.152 1.00 34.66 155 TYR A N 1
ATOM 1209 C CA . TYR A 1 155 ? -17.083 14.782 -20.307 1.00 34.66 155 TYR A CA 1
ATOM 1210 C C . TYR A 1 155 ? -17.116 13.518 -21.194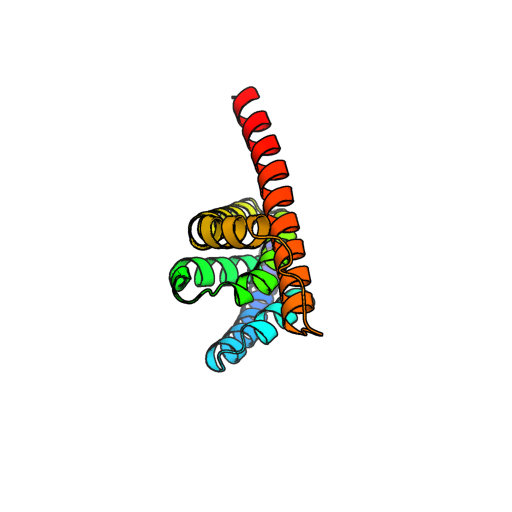 1.00 34.66 155 TYR A C 1
ATOM 1212 O O . TYR A 1 155 ? -16.355 13.450 -22.163 1.00 34.66 155 TYR A O 1
ATOM 1220 N N . TYR A 1 156 ? -18.003 12.558 -20.910 1.00 33.84 156 TYR A N 1
ATOM 1221 C CA . TYR A 1 156 ? -18.310 11.376 -21.735 1.00 33.84 156 TYR A CA 1
ATOM 1222 C C . TYR A 1 156 ? -19.821 11.208 -21.896 1.00 33.84 156 TYR A C 1
ATOM 1224 O O . TYR A 1 156 ? -20.240 10.768 -22.992 1.00 33.84 156 TYR A O 1
#

Mean predicted aligned error: 10.2 Å

InterPro domains:
  IPR028021 Katanin p80 subunit, C-terminal [PF13925] (9-147)

Radius of gyration: 19.08 Å; Cα contacts (8 Å, |Δi|>4): 74; chains: 1; bounding box: 44×28×65 Å

Sequence (156 aa):
DVLSVLMEQHELFLSSTRSRLTKLQIVHQMWQRNDIRGIIAAMEKMSDHAVSADVASVLMEKSETITLDLCTVILPVLTDLLESKTDRHLGVSLELLVKLVRTFGSVIHSTVSAGPSSVGVDLQAEQRYYFSQTVLVCYSILLELSSYYVILLEYY

Foldseek 3Di:
DVVVVVVVVVVVVVVVVVLLVVLVVVLVVCVVVVNLVVSLVSCVVSLDLVNLLVVLQVCLVVVVPDDLLNLLSNLVSLVSQCVDPDVSSVVSSVSSLVVCCVVCVVVLVVLVVVPDDDDDPDPVVVVSVSSNVSVVVSVVVVVVVVVVVVVVVVVD

Secondary structure (DSSP, 8-state):
-HHHHHHHHHHHHHHHHHHHHHHHHHHHHHHHTT-HHHHHHHHHHHT-HHHHHHHHHHHHHTGGG--HHHHHHHHHHHHHHHT-S-HHHHHHHHHHHHHHHHHHHHHHHHHHHT---S----HHHHHHHHHHHHHHHHHHHHHHHHHHHHHHHH--

Solvent-accessible surface area (backbone atoms only — not comparable to full-atom values): 8794 Å² total; per-residue (Å²): 113,72,67,61,56,51,52,54,52,48,52,53,50,51,52,52,50,53,50,47,50,55,53,48,51,54,42,49,60,29,52,78,69,70,32,62,69,58,35,48,58,49,47,63,77,62,72,41,55,71,55,52,36,53,52,46,49,53,47,50,78,44,46,90,75,61,46,79,76,52,46,66,61,49,47,61,56,38,55,57,25,58,73,46,97,43,70,70,34,34,51,46,29,51,53,40,51,54,50,50,44,72,74,42,42,68,62,51,51,52,58,63,72,65,52,87,75,83,84,74,98,46,76,64,55,56,53,48,46,54,49,50,51,45,47,49,49,50,50,50,51,50,50,53,49,49,52,52,52,52,53,55,63,74,74,109

pLDDT: mean 76.48, std 20.27, range [33.06, 98.44]

Nearest PDB structures (foldseek):
  5nbt-assembly2_C  TM=8.474E-01  e=6.485E-05  Mus musculus
  5ow5-assembly2_C  TM=8.382E-01  e=7.231E-05  Mus musculus
  5ow5-assembly1_A  TM=8.360E-01  e=7.635E-05  Mus musculus
  5lb7-assembly1_A  TM=8.270E-01  e=1.390E-04  Mus musculus
  5nbt-assembly1_A  TM=8.225E-01  e=2.820E-04  Mus musculus